Protein AF-A0A8T6EI52-F1 (afdb_monomer)

Secondary structure (DSSP, 8-state):
-HHHHHHHHHHHHHHHHHHHHHHTT-------HHHHHHHHHHHHHHHHHHHHHHTT---PPPPP----

Radius of gyration: 20.1 Å; Cα contacts (8 Å, |Δi|>4): 9; chains: 1; bounding box: 36×40×54 Å

Structure (mmCIF, N/CA/C/O backbone):
data_AF-A0A8T6EI52-F1
#
_entry.id   AF-A0A8T6EI52-F1
#
loop_
_atom_site.group_PDB
_atom_site.id
_atom_site.type_symbol
_atom_site.label_atom_id
_atom_site.label_alt_id
_atom_site.label_comp_id
_atom_site.label_asym_id
_atom_site.label_entity_id
_atom_site.label_seq_id
_atom_site.pdbx_PDB_ins_code
_atom_site.Cartn_x
_atom_site.Cartn_y
_atom_site.Cartn_z
_atom_site.occupancy
_atom_site.B_iso_or_equiv
_atom_site.auth_seq_id
_atom_site.auth_comp_id
_atom_site.auth_asym_id
_atom_site.auth_atom_id
_atom_site.pdbx_PDB_model_num
ATOM 1 N N . MET A 1 1 ? 19.427 -22.372 -4.843 1.00 62.94 1 MET A N 1
ATOM 2 C CA . MET A 1 1 ? 18.824 -22.644 -6.170 1.00 62.94 1 MET A CA 1
ATOM 3 C C . MET A 1 1 ? 17.437 -22.021 -6.339 1.00 62.94 1 MET A C 1
ATOM 5 O O . MET A 1 1 ? 17.206 -21.394 -7.361 1.00 62.94 1 MET A O 1
ATOM 9 N N . GLU A 1 2 ? 16.531 -22.132 -5.361 1.00 69.69 2 GLU A N 1
ATOM 10 C CA . GLU A 1 2 ? 15.153 -21.607 -5.457 1.00 69.69 2 GLU A CA 1
ATOM 11 C C . GLU A 1 2 ? 15.062 -20.070 -5.522 1.00 69.69 2 GLU A C 1
ATOM 13 O O . GLU A 1 2 ? 14.455 -19.525 -6.439 1.00 69.69 2 GLU A O 1
ATOM 18 N N . LYS A 1 3 ? 15.767 -19.353 -4.634 1.00 75.31 3 LYS A N 1
ATOM 19 C CA . LYS A 1 3 ? 15.780 -17.874 -4.616 1.00 75.31 3 LYS A CA 1
ATOM 20 C C . LYS A 1 3 ? 16.239 -17.256 -5.943 1.00 75.31 3 LYS A C 1
ATOM 22 O O . LYS A 1 3 ? 15.658 -16.284 -6.407 1.00 75.31 3 LYS A O 1
ATOM 27 N N . ALA A 1 4 ? 17.240 -17.854 -6.591 1.00 84.56 4 ALA A N 1
ATOM 28 C CA . ALA A 1 4 ? 17.728 -17.394 -7.892 1.00 84.56 4 ALA A CA 1
ATOM 29 C C . ALA A 1 4 ? 16.686 -17.582 -9.012 1.00 84.56 4 ALA A C 1
ATOM 31 O O . ALA A 1 4 ? 16.617 -16.768 -9.931 1.00 84.56 4 ALA A O 1
ATOM 32 N N . ARG A 1 5 ? 15.846 -18.628 -8.927 1.00 86.56 5 ARG A N 1
ATOM 33 C CA . ARG A 1 5 ? 14.725 -18.827 -9.858 1.00 86.56 5 ARG A CA 1
ATOM 34 C C . ARG A 1 5 ? 13.632 -17.782 -9.644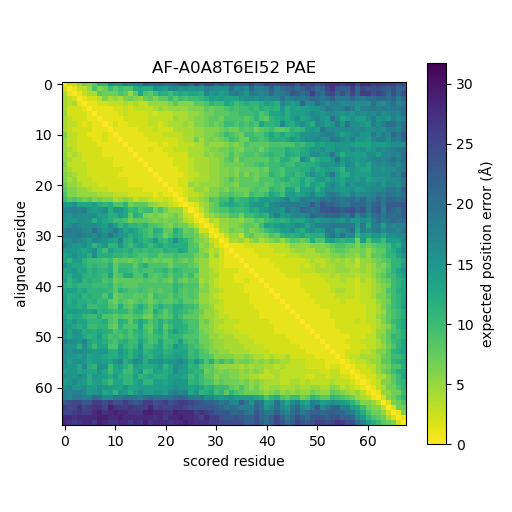 1.00 86.56 5 ARG A C 1
ATOM 36 O O . ARG A 1 5 ? 13.157 -17.235 -10.632 1.00 86.56 5 ARG A O 1
ATOM 43 N N . ALA A 1 6 ? 13.303 -17.459 -8.390 1.00 90.38 6 ALA A N 1
ATOM 44 C CA . ALA A 1 6 ? 12.338 -16.407 -8.069 1.00 90.38 6 ALA A CA 1
ATOM 45 C C . ALA A 1 6 ? 12.791 -15.040 -8.608 1.00 90.38 6 ALA A C 1
ATOM 47 O O . ALA A 1 6 ? 12.043 -14.392 -9.328 1.00 90.38 6 ALA A O 1
ATOM 48 N N . VAL A 1 7 ? 14.051 -14.656 -8.367 1.00 91.12 7 VAL A N 1
ATOM 49 C CA . VAL A 1 7 ? 14.613 -13.396 -8.887 1.00 91.12 7 VAL A CA 1
ATOM 50 C C . VAL A 1 7 ? 14.572 -13.351 -10.417 1.00 91.12 7 VAL A C 1
ATOM 52 O O . VAL A 1 7 ? 14.137 -12.354 -10.988 1.00 91.12 7 VAL A O 1
ATOM 55 N N . LYS A 1 8 ? 14.967 -14.437 -11.100 1.00 93.50 8 LYS A N 1
ATOM 56 C CA . LYS A 1 8 ? 14.903 -14.512 -12.569 1.00 93.50 8 LYS A CA 1
ATOM 57 C C . LYS A 1 8 ? 13.468 -14.358 -13.086 1.00 93.50 8 LYS A C 1
ATOM 59 O O . LYS A 1 8 ? 13.268 -13.667 -14.081 1.00 93.50 8 LYS A O 1
ATOM 64 N N . ALA A 1 9 ? 12.491 -14.979 -12.426 1.00 93.81 9 ALA A N 1
ATOM 65 C CA . ALA A 1 9 ? 11.084 -14.856 -12.795 1.00 93.81 9 ALA A CA 1
ATOM 66 C C . ALA A 1 9 ? 10.586 -13.410 -12.641 1.00 93.81 9 ALA A C 1
ATOM 68 O O . ALA A 1 9 ? 9.973 -12.884 -13.565 1.00 93.81 9 ALA A O 1
ATOM 69 N N . THR A 1 10 ? 10.929 -12.737 -11.538 1.00 94.31 10 THR A N 1
ATOM 70 C CA . THR A 1 10 ? 10.574 -11.326 -11.316 1.00 94.31 10 THR A CA 1
ATOM 71 C C . THR A 1 10 ? 11.189 -10.409 -12.372 1.00 94.31 10 THR A C 1
ATOM 73 O O . THR A 1 10 ? 10.495 -9.563 -12.928 1.00 94.31 10 THR A O 1
ATOM 76 N N . VAL A 1 11 ? 12.474 -10.590 -12.696 1.00 95.81 11 VAL A N 1
ATOM 77 C CA . VAL A 1 11 ? 13.145 -9.796 -13.741 1.00 95.81 11 VAL A CA 1
ATOM 78 C C . VAL A 1 11 ? 12.491 -10.019 -15.103 1.00 95.81 11 VAL A C 1
ATOM 80 O O . VAL A 1 11 ? 12.262 -9.060 -15.835 1.00 95.81 11 VAL A O 1
ATOM 83 N N . HIS A 1 12 ? 12.166 -11.268 -15.442 1.00 95.25 12 HIS A N 1
ATOM 84 C CA . HIS A 1 12 ? 11.490 -11.584 -16.697 1.00 95.25 12 HIS A CA 1
ATOM 85 C C . HIS A 1 12 ? 10.108 -10.923 -16.788 1.00 95.25 12 HIS A C 1
ATOM 87 O O . HIS A 1 12 ? 9.767 -10.372 -17.834 1.00 95.25 12 HIS A O 1
ATOM 93 N N . GLU A 1 13 ? 9.347 -10.922 -15.693 1.00 94.50 13 GLU A N 1
ATOM 94 C CA . GLU A 1 13 ? 8.042 -10.261 -15.629 1.00 94.50 13 GLU A CA 1
ATOM 95 C C . GLU A 1 13 ? 8.162 -8.747 -15.857 1.00 94.50 13 GLU A C 1
ATOM 97 O O . GLU A 1 13 ? 7.437 -8.189 -16.681 1.00 94.50 13 GLU A O 1
ATOM 102 N N . ILE A 1 14 ? 9.136 -8.094 -15.209 1.00 93.12 14 ILE A N 1
ATOM 103 C CA . ILE A 1 14 ? 9.409 -6.660 -15.399 1.00 93.12 14 ILE A CA 1
ATOM 104 C C . ILE A 1 14 ? 9.815 -6.374 -16.849 1.00 93.12 14 ILE A C 1
ATOM 106 O O . ILE A 1 14 ? 9.281 -5.456 -17.468 1.00 93.12 14 ILE A O 1
ATOM 110 N N . ALA A 1 15 ? 10.723 -7.171 -17.419 1.00 95.50 15 ALA A N 1
ATOM 111 C CA . ALA A 1 15 ? 11.173 -6.996 -18.798 1.00 95.50 15 ALA A CA 1
ATOM 112 C C . ALA A 1 15 ? 10.013 -7.119 -19.799 1.00 95.50 15 ALA A C 1
ATOM 114 O O . ALA A 1 15 ? 9.925 -6.335 -20.744 1.00 95.50 15 ALA A O 1
ATOM 115 N N . ARG A 1 16 ? 9.097 -8.068 -19.572 1.00 94.94 16 ARG A N 1
ATOM 116 C CA . ARG A 1 16 ? 7.906 -8.252 -20.407 1.00 94.94 16 ARG A CA 1
ATOM 117 C C . ARG A 1 16 ? 6.947 -7.069 -20.300 1.00 94.94 16 ARG A C 1
ATOM 119 O O . ARG A 1 16 ? 6.419 -6.635 -21.320 1.00 94.94 16 ARG A O 1
ATOM 126 N N . LEU A 1 17 ? 6.746 -6.547 -19.091 1.00 90.56 17 LEU A N 1
ATOM 127 C CA . LEU A 1 17 ? 5.895 -5.384 -18.852 1.00 90.56 17 LEU A CA 1
ATOM 128 C C . LEU A 1 17 ? 6.450 -4.138 -19.552 1.00 90.56 17 LEU A C 1
ATOM 130 O O . LEU A 1 17 ? 5.730 -3.501 -20.313 1.00 90.56 17 LEU A O 1
ATOM 134 N N . VAL A 1 18 ? 7.743 -3.848 -19.379 1.00 88.88 18 VAL A N 1
ATOM 135 C CA . VAL A 1 18 ? 8.404 -2.716 -20.049 1.00 88.88 18 VAL A CA 1
ATOM 136 C C . VAL A 1 18 ? 8.347 -2.869 -21.569 1.00 88.88 18 VAL A C 1
ATOM 138 O O . VAL A 1 18 ? 8.017 -1.916 -22.268 1.00 88.88 18 VAL A O 1
ATOM 141 N N . PHE A 1 19 ? 8.607 -4.069 -22.096 1.00 92.94 19 PHE A N 1
ATOM 142 C CA . PHE A 1 19 ? 8.498 -4.327 -23.531 1.00 92.94 19 PHE A CA 1
ATOM 143 C C . PHE A 1 19 ? 7.082 -4.071 -24.061 1.00 92.94 19 PHE A C 1
ATOM 145 O O . PHE A 1 19 ? 6.936 -3.429 -25.096 1.00 92.94 19 PHE A O 1
ATOM 152 N N . ALA A 1 20 ? 6.044 -4.532 -23.356 1.00 90.12 20 ALA A N 1
ATOM 153 C CA . ALA A 1 20 ? 4.657 -4.286 -23.744 1.00 90.12 20 ALA A CA 1
ATOM 154 C C . ALA A 1 20 ? 4.315 -2.788 -23.715 1.00 90.12 20 ALA A C 1
ATOM 156 O O . ALA A 1 20 ? 3.731 -2.286 -24.670 1.00 90.12 20 ALA A O 1
ATOM 157 N N . MET A 1 21 ? 4.751 -2.061 -22.679 1.00 88.12 21 MET A N 1
ATOM 158 C CA . MET A 1 21 ? 4.556 -0.608 -22.582 1.00 88.12 21 MET A CA 1
ATOM 159 C C . MET A 1 21 ? 5.196 0.140 -23.757 1.00 88.12 21 MET A C 1
ATOM 161 O O . MET A 1 21 ? 4.562 1.015 -24.342 1.00 88.12 21 MET A O 1
ATOM 165 N N . LEU A 1 22 ? 6.426 -0.232 -24.129 1.00 89.12 22 LEU A N 1
ATOM 166 C CA . LEU A 1 22 ? 7.135 0.363 -25.265 1.00 89.12 22 LEU A CA 1
ATOM 167 C C . LEU A 1 22 ? 6.507 -0.015 -26.612 1.00 89.12 22 LEU A C 1
ATOM 169 O O . LEU A 1 22 ? 6.415 0.828 -27.499 1.00 89.12 22 LEU A O 1
ATOM 173 N N . ARG A 1 23 ? 6.083 -1.273 -26.776 1.00 90.75 23 ARG A N 1
ATOM 174 C CA . ARG A 1 23 ? 5.481 -1.780 -28.017 1.00 90.75 23 ARG A CA 1
ATOM 175 C C . ARG A 1 23 ? 4.123 -1.145 -28.290 1.00 90.75 23 ARG A C 1
ATOM 177 O O . ARG A 1 23 ? 3.850 -0.770 -29.425 1.00 90.75 23 ARG A O 1
ATOM 184 N N . ASP A 1 24 ? 3.288 -1.051 -27.261 1.00 86.00 24 ASP A N 1
ATOM 185 C CA . ASP A 1 24 ? 1.897 -0.618 -27.391 1.00 86.00 24 ASP A CA 1
ATOM 186 C C . ASP A 1 24 ? 1.756 0.912 -27.239 1.00 86.00 24 ASP A C 1
ATOM 188 O O . ASP A 1 24 ? 0.648 1.438 -27.296 1.00 86.00 24 ASP A O 1
ATOM 192 N N . GLY A 1 25 ? 2.877 1.633 -27.076 1.00 81.19 25 GLY A N 1
ATOM 193 C CA . GLY A 1 25 ? 2.908 3.095 -26.988 1.00 81.19 25 GLY A CA 1
ATOM 194 C C . GLY A 1 25 ? 2.132 3.632 -25.789 1.00 81.19 25 GLY A C 1
ATOM 195 O O . GLY A 1 25 ? 1.520 4.693 -25.885 1.00 81.19 25 GLY A O 1
ATOM 196 N N . ALA A 1 26 ? 2.112 2.882 -24.683 1.00 73.94 26 ALA A N 1
ATOM 197 C CA . ALA A 1 26 ? 1.388 3.283 -23.488 1.00 73.94 26 ALA A CA 1
ATOM 198 C C . ALA A 1 26 ? 1.949 4.616 -22.980 1.00 73.94 26 ALA A C 1
ATOM 200 O O . ALA A 1 26 ? 3.149 4.725 -22.714 1.00 73.94 26 ALA A O 1
ATOM 201 N N . GLU A 1 27 ? 1.084 5.622 -22.841 1.00 70.56 27 GLU A N 1
ATOM 202 C CA . GLU A 1 27 ? 1.478 6.889 -22.237 1.00 70.56 27 GLU A CA 1
ATOM 203 C C . GLU A 1 27 ? 2.024 6.623 -20.835 1.00 70.56 27 GLU A C 1
ATOM 205 O O . GLU A 1 27 ? 1.402 5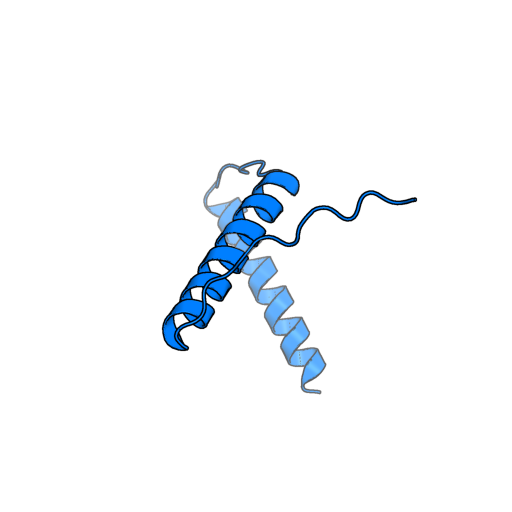.945 -20.009 1.00 70.56 27 GLU A O 1
ATOM 210 N N . TYR A 1 28 ? 3.222 7.142 -20.574 1.00 68.81 28 TYR A N 1
ATOM 211 C CA . TYR A 1 28 ? 3.775 7.144 -19.234 1.00 68.81 28 TYR A CA 1
ATOM 212 C C . TYR A 1 28 ? 2.899 8.055 -18.374 1.00 68.81 28 TYR A C 1
ATOM 214 O O . TYR A 1 28 ? 2.997 9.278 -18.440 1.00 68.81 28 TYR A O 1
ATOM 222 N N . VAL A 1 29 ? 2.007 7.455 -17.589 1.00 71.12 29 VAL A N 1
ATOM 223 C CA . VAL A 1 29 ? 1.246 8.190 -16.582 1.00 71.12 29 VAL A CA 1
ATOM 224 C C . VAL A 1 29 ? 2.214 8.485 -15.450 1.00 71.12 29 VAL A C 1
ATOM 226 O O . VAL A 1 29 ? 2.562 7.588 -14.679 1.00 71.12 29 VAL A O 1
ATOM 229 N N . GLU A 1 30 ? 2.660 9.735 -15.368 1.00 67.88 30 GLU A N 1
ATOM 230 C CA . GLU A 1 30 ? 3.450 10.239 -14.251 1.00 67.88 30 GLU A CA 1
ATOM 231 C C . GLU A 1 30 ? 2.562 10.268 -13.003 1.00 67.88 30 GLU A C 1
ATOM 233 O O . GLU A 1 30 ? 1.963 11.274 -12.640 1.00 67.88 30 GLU A O 1
ATOM 238 N N . ARG A 1 31 ? 2.403 9.100 -12.381 1.00 72.31 31 ARG A N 1
ATOM 239 C CA . ARG A 1 31 ? 1.808 8.984 -11.060 1.00 72.31 31 ARG A CA 1
ATOM 240 C C . ARG A 1 31 ? 2.916 9.254 -10.063 1.00 72.31 31 ARG A C 1
ATOM 242 O O . ARG A 1 31 ? 3.903 8.516 -10.020 1.00 72.31 31 ARG A O 1
ATOM 249 N N . SER A 1 32 ? 2.751 10.305 -9.278 1.00 80.69 32 SER A N 1
ATOM 250 C CA . SER A 1 32 ? 3.691 10.610 -8.209 1.00 80.69 32 SER A CA 1
ATOM 251 C C . SER A 1 32 ? 3.690 9.485 -7.169 1.00 80.69 32 SER A C 1
ATOM 253 O O . SER A 1 32 ? 2.698 8.767 -6.976 1.00 80.69 32 SER A O 1
ATOM 255 N N . ILE A 1 33 ? 4.821 9.312 -6.490 1.00 80.25 33 ILE A N 1
ATOM 256 C CA . ILE A 1 33 ? 4.949 8.320 -5.417 1.00 80.25 33 ILE A CA 1
ATOM 257 C C . ILE A 1 33 ? 3.945 8.647 -4.304 1.00 80.25 33 ILE A C 1
ATOM 259 O O . ILE A 1 33 ? 3.293 7.754 -3.768 1.00 80.25 33 ILE A O 1
ATOM 263 N N . GLU A 1 34 ? 3.739 9.932 -4.032 1.00 84.06 34 GLU A N 1
ATOM 264 C CA . GLU A 1 34 ? 2.821 10.448 -3.024 1.00 84.06 34 GLU A CA 1
ATOM 265 C C . GLU A 1 34 ? 1.364 10.047 -3.298 1.00 84.06 34 GLU A C 1
ATOM 267 O O . GLU A 1 34 ? 0.620 9.712 -2.373 1.00 84.06 34 GLU A O 1
ATOM 272 N N . GLU A 1 35 ? 0.924 10.063 -4.558 1.00 84.69 35 GLU A N 1
ATOM 273 C CA . GLU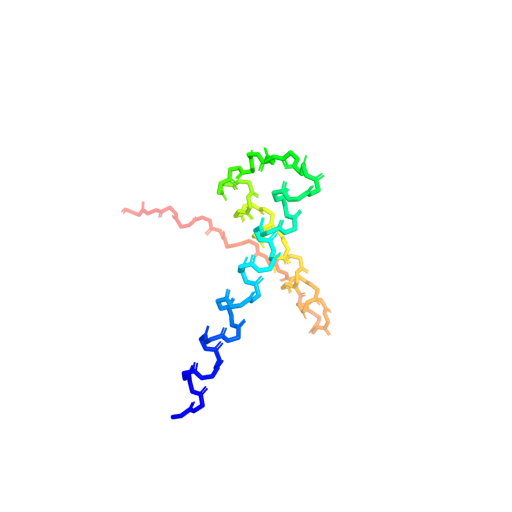 A 1 35 ? -0.419 9.610 -4.944 1.00 84.69 35 GLU A CA 1
ATOM 274 C C . GLU A 1 35 ? -0.587 8.105 -4.744 1.00 84.69 35 GLU A C 1
ATOM 276 O O . GLU A 1 35 ? -1.601 7.656 -4.200 1.00 84.69 35 GLU A O 1
ATOM 281 N N . PHE A 1 36 ? 0.425 7.324 -5.129 1.00 86.56 36 PHE A N 1
ATOM 282 C CA . PHE A 1 36 ? 0.427 5.883 -4.904 1.00 86.56 36 PHE A CA 1
ATOM 283 C C . PHE A 1 36 ? 0.363 5.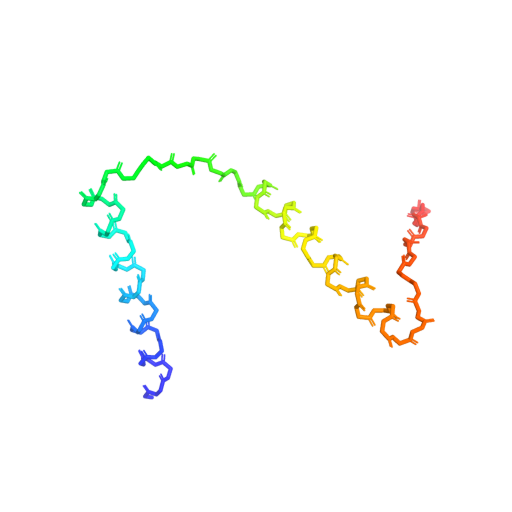547 -3.410 1.00 86.56 36 PHE A C 1
ATOM 285 O O . PHE A 1 36 ? -0.438 4.705 -2.996 1.00 86.56 36 PHE A O 1
ATOM 292 N N . GLU A 1 37 ? 1.164 6.224 -2.588 1.00 88.88 37 GLU A N 1
ATOM 293 C CA . GLU A 1 37 ? 1.176 6.027 -1.141 1.00 88.88 37 GLU A CA 1
ATOM 294 C C . GLU A 1 37 ? -0.172 6.377 -0.508 1.00 88.88 37 GLU A C 1
ATOM 296 O O . GLU A 1 37 ? -0.677 5.612 0.318 1.00 88.88 37 GLU A O 1
ATOM 301 N N . LYS A 1 38 ? -0.812 7.474 -0.933 1.00 89.81 38 LYS A N 1
ATOM 302 C CA . LYS A 1 38 ? -2.158 7.846 -0.470 1.00 89.81 38 LYS A CA 1
ATOM 303 C C . LYS A 1 38 ? -3.189 6.769 -0.795 1.00 89.81 38 LYS A C 1
ATOM 305 O O . LYS A 1 38 ? -3.913 6.335 0.103 1.00 89.81 38 LYS A O 1
ATOM 310 N N . GLU A 1 39 ? -3.250 6.306 -2.045 1.00 90.75 39 GLU A N 1
ATOM 311 C CA . GLU A 1 39 ? -4.169 5.231 -2.446 1.00 90.75 39 GLU A CA 1
ATOM 312 C C . GLU A 1 39 ? -3.898 3.939 -1.665 1.00 90.75 39 GLU A C 1
ATOM 314 O O . GLU A 1 39 ? -4.825 3.267 -1.202 1.00 90.75 39 GLU A O 1
ATOM 319 N N . TYR A 1 40 ? -2.624 3.583 -1.505 1.00 92.19 40 TYR A N 1
ATOM 320 C CA . TYR A 1 40 ? -2.212 2.402 -0.760 1.00 92.19 40 TYR A CA 1
ATOM 321 C C . TYR A 1 40 ? -2.661 2.477 0.703 1.00 92.19 40 TYR A C 1
ATOM 323 O O . TYR A 1 40 ? -3.268 1.529 1.213 1.00 92.19 40 TYR A O 1
ATOM 331 N N . LEU A 1 41 ? -2.436 3.614 1.366 1.00 92.81 41 LEU A N 1
ATOM 332 C CA . LEU A 1 41 ? -2.877 3.848 2.740 1.00 92.81 41 LEU A CA 1
ATOM 333 C C . LEU A 1 41 ? -4.400 3.764 2.862 1.00 92.81 41 LEU A C 1
ATOM 335 O O . LEU A 1 41 ? -4.898 3.093 3.768 1.00 92.81 41 LEU A O 1
ATOM 339 N N . GLN A 1 42 ? -5.149 4.358 1.931 1.00 93.81 42 GLN A N 1
ATOM 340 C CA . GLN A 1 42 ? -6.612 4.267 1.911 1.00 93.81 42 GLN A CA 1
ATOM 341 C C . GLN A 1 42 ? -7.095 2.818 1.777 1.00 93.81 42 GLN A C 1
ATOM 343 O O . GLN A 1 42 ? -7.947 2.374 2.551 1.00 93.81 42 GLN A O 1
ATOM 348 N N . ARG A 1 43 ? -6.520 2.044 0.845 1.00 95.31 43 ARG A N 1
ATOM 349 C CA . ARG A 1 43 ? -6.848 0.617 0.665 1.00 95.31 43 ARG A CA 1
ATOM 350 C C . ARG A 1 43 ? -6.540 -0.187 1.922 1.00 95.31 43 ARG A C 1
ATOM 352 O O . ARG A 1 43 ? -7.351 -1.020 2.334 1.00 95.31 43 ARG A O 1
ATOM 359 N N . LYS A 1 44 ? -5.396 0.084 2.553 1.00 94.62 44 LYS A N 1
ATOM 360 C CA . LYS A 1 44 ? -4.978 -0.560 3.800 1.00 94.62 44 LYS A CA 1
ATOM 361 C C . LYS A 1 44 ? -5.951 -0.251 4.940 1.00 94.62 44 LYS A C 1
ATOM 363 O O . LYS A 1 44 ? -6.401 -1.175 5.612 1.00 94.62 44 LYS A O 1
ATOM 368 N N . LEU A 1 45 ? -6.341 1.012 5.117 1.00 94.50 45 LEU A N 1
ATOM 369 C CA . LEU A 1 45 ? -7.322 1.420 6.129 1.00 94.50 45 LEU A CA 1
ATOM 370 C C . LEU A 1 45 ? -8.693 0.780 5.888 1.00 94.50 45 LEU A C 1
ATOM 372 O O . LEU A 1 45 ? -9.294 0.252 6.821 1.00 94.50 45 LEU A O 1
ATOM 376 N N . ALA A 1 46 ? -9.170 0.758 4.642 1.00 94.62 46 ALA A N 1
ATOM 377 C CA . ALA A 1 46 ? -10.434 0.114 4.289 1.00 94.62 46 ALA A CA 1
ATOM 378 C C . ALA A 1 46 ? -10.407 -1.402 4.541 1.00 94.62 46 ALA A C 1
ATOM 380 O O . ALA A 1 46 ? -11.410 -1.992 4.943 1.00 94.62 46 ALA A O 1
ATOM 381 N N . HIS A 1 47 ? -9.267 -2.056 4.310 1.00 95.94 47 HIS A N 1
ATOM 382 C CA . HIS A 1 47 ? -9.084 -3.463 4.654 1.00 95.94 47 HIS A CA 1
ATOM 383 C C . HIS A 1 47 ? -9.168 -3.689 6.168 1.00 95.94 47 HIS A 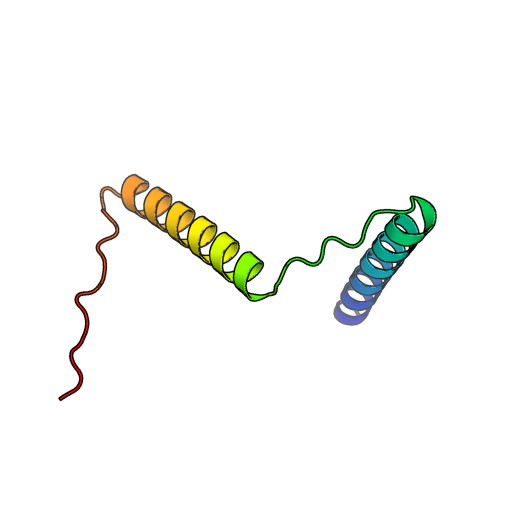C 1
ATOM 385 O O . HIS A 1 47 ? -9.981 -4.497 6.610 1.00 95.94 47 HIS A O 1
ATOM 391 N N . ILE A 1 48 ? -8.416 -2.915 6.955 1.00 95.00 48 ILE A N 1
ATOM 392 C CA . ILE A 1 48 ? -8.410 -3.015 8.422 1.00 95.00 48 ILE A CA 1
ATOM 393 C C . ILE A 1 48 ? -9.803 -2.741 8.994 1.00 95.00 48 ILE A C 1
ATOM 395 O O . ILE A 1 48 ? -10.276 -3.489 9.842 1.00 95.00 48 ILE A O 1
ATOM 399 N N . ARG A 1 49 ? -10.503 -1.715 8.500 1.00 94.25 49 ARG A N 1
ATOM 400 C CA . ARG A 1 49 ? -11.867 -1.395 8.939 1.00 94.25 49 ARG 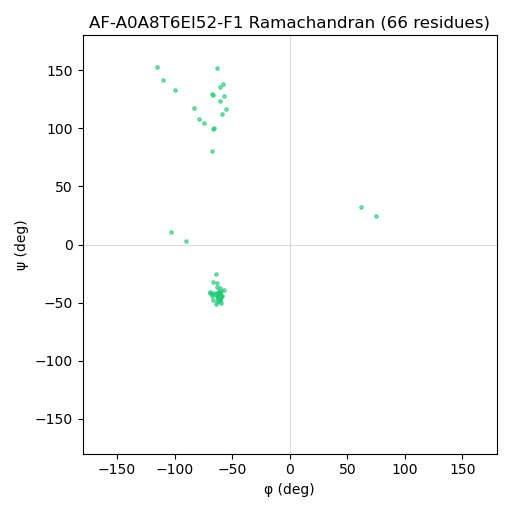A CA 1
ATOM 401 C C . ARG A 1 49 ? -12.842 -2.543 8.673 1.00 94.25 49 ARG A C 1
ATOM 403 O O . ARG A 1 49 ? -13.655 -2.855 9.535 1.00 94.25 49 ARG A O 1
ATOM 410 N N . ARG A 1 50 ? -12.747 -3.201 7.510 1.00 95.56 50 ARG A N 1
ATOM 411 C CA . ARG A 1 50 ? -13.561 -4.391 7.205 1.00 95.56 50 ARG A CA 1
ATOM 412 C C . ARG A 1 50 ? -13.251 -5.552 8.147 1.00 95.56 50 ARG A C 1
ATOM 414 O O . ARG A 1 50 ? -14.175 -6.219 8.599 1.00 95.56 50 ARG A O 1
ATOM 421 N N . GLN A 1 51 ? -11.975 -5.778 8.454 1.00 95.31 51 GLN A N 1
ATOM 422 C CA . GLN A 1 51 ? -11.561 -6.817 9.401 1.00 95.31 51 GLN A CA 1
ATOM 423 C C . GLN A 1 51 ? -12.051 -6.528 10.822 1.00 95.31 51 GLN A C 1
ATOM 425 O O . GLN A 1 51 ? -12.559 -7.433 11.473 1.00 95.31 51 GLN A O 1
ATOM 430 N N . ALA A 1 52 ? -11.957 -5.276 11.278 1.00 95.06 52 ALA A N 1
ATOM 431 C CA . ALA A 1 52 ? -12.469 -4.856 12.579 1.00 95.06 52 ALA A CA 1
ATOM 432 C C . ALA A 1 52 ? -13.986 -5.086 12.676 1.00 95.06 52 ALA A C 1
ATOM 434 O O . ALA A 1 52 ? -14.455 -5.729 13.613 1.00 95.06 52 ALA A O 1
ATOM 435 N N . HIS A 1 53 ? -14.745 -4.674 11.657 1.00 94.94 53 HIS A N 1
ATOM 436 C CA . HIS A 1 53 ? -16.196 -4.859 11.645 1.00 94.94 53 HIS A CA 1
ATOM 437 C C . HIS A 1 53 ? -16.597 -6.344 11.658 1.00 94.94 53 HIS A C 1
ATOM 439 O O . HIS A 1 53 ? -17.602 -6.712 12.261 1.00 94.94 53 HIS A O 1
ATOM 445 N N . ALA A 1 54 ? -15.805 -7.221 11.032 1.00 95.81 54 ALA A N 1
ATOM 446 C CA . ALA A 1 54 ? -16.054 -8.663 11.047 1.00 95.81 54 ALA A CA 1
ATOM 447 C C . ALA A 1 54 ? -15.949 -9.286 12.452 1.00 95.81 54 ALA A C 1
ATOM 449 O O . ALA A 1 54 ? -16.575 -10.312 12.704 1.00 95.81 54 ALA A O 1
ATOM 450 N N . ILE A 1 55 ? -15.191 -8.666 13.362 1.00 95.62 55 ILE A N 1
ATOM 451 C CA . ILE A 1 55 ? -15.034 -9.111 14.755 1.00 95.62 55 ILE A CA 1
ATOM 452 C C . ILE A 1 55 ? -15.844 -8.263 15.751 1.00 95.62 55 ILE A C 1
ATOM 454 O O . ILE A 1 55 ? -15.661 -8.400 16.957 1.00 95.62 55 ILE A O 1
ATOM 458 N N . GLY A 1 56 ? -16.739 -7.393 15.266 1.00 94.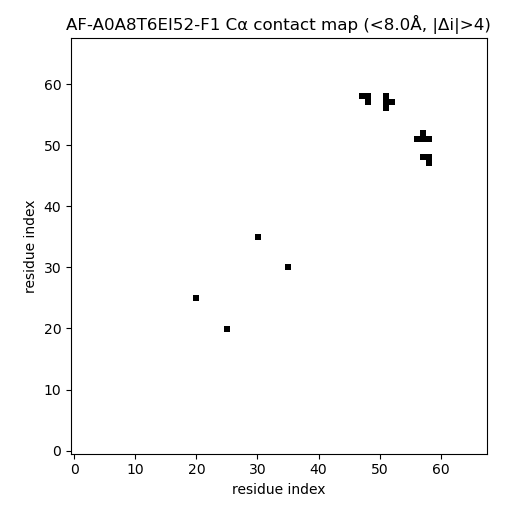50 56 GLY A N 1
ATOM 459 C CA . GLY A 1 56 ? -17.561 -6.523 16.115 1.00 94.50 56 GLY A CA 1
ATOM 460 C C . GLY A 1 56 ? -16.798 -5.344 16.727 1.00 94.50 56 GLY A C 1
ATOM 461 O O . GLY A 1 56 ? -17.191 -4.838 17.776 1.00 94.50 56 GLY A O 1
ATOM 462 N N . CYS A 1 57 ? -15.699 -4.916 16.103 1.00 93.50 57 CYS A N 1
ATOM 463 C CA . CYS A 1 57 ? -14.910 -3.762 16.526 1.00 93.50 57 CYS A CA 1
ATOM 464 C C . CYS A 1 57 ? -14.948 -2.644 15.477 1.00 93.50 57 CYS A C 1
ATOM 466 O O . CYS A 1 57 ? -15.030 -2.901 14.278 1.00 93.50 57 CYS A O 1
ATOM 468 N N . ASP A 1 58 ? -14.774 -1.401 15.922 1.00 92.12 58 ASP A N 1
ATOM 469 C CA . ASP A 1 58 ? -14.608 -0.245 15.042 1.00 92.12 58 ASP A CA 1
ATOM 470 C C . ASP A 1 58 ? -13.181 0.308 15.107 1.00 92.12 58 ASP A C 1
ATOM 472 O O . ASP A 1 58 ? -12.547 0.356 16.163 1.00 92.12 58 ASP A O 1
ATOM 476 N N . LEU A 1 59 ? -12.661 0.736 13.953 1.00 90.62 59 LEU A N 1
ATOM 477 C CA . LEU A 1 59 ? -11.354 1.383 13.864 1.00 90.62 59 LEU A CA 1
ATOM 478 C C . LEU A 1 59 ? -11.479 2.848 14.297 1.00 90.62 59 LEU A C 1
ATOM 480 O O . LEU A 1 59 ? -12.022 3.668 13.555 1.00 90.62 59 LEU A O 1
ATOM 484 N N . VAL A 1 60 ? -10.943 3.175 15.473 1.00 90.62 60 VAL A N 1
ATOM 485 C CA . VAL A 1 60 ? -10.952 4.536 16.028 1.00 90.62 60 VAL A CA 1
ATOM 486 C C . VAL A 1 60 ? -9.595 5.210 15.780 1.00 90.62 60 VAL A C 1
ATOM 488 O O . VAL A 1 60 ? -8.560 4.586 16.036 1.00 90.62 60 VAL A O 1
ATOM 491 N N . PRO A 1 61 ? -9.551 6.462 15.283 1.00 85.19 61 PRO A N 1
ATOM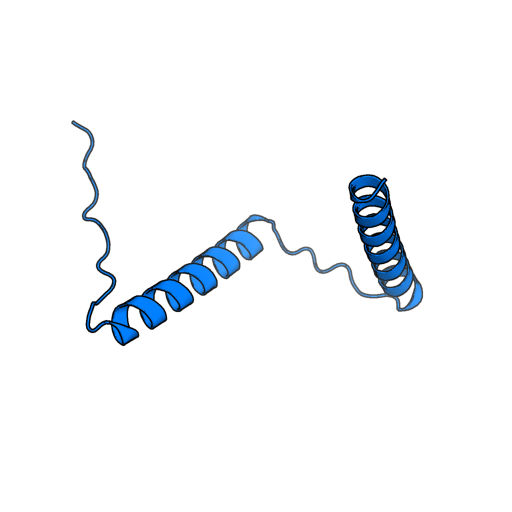 492 C CA . PRO A 1 61 ? -8.308 7.216 15.177 1.00 85.19 61 PRO A CA 1
ATOM 493 C C . PRO A 1 61 ? -7.648 7.366 16.547 1.00 85.19 61 PRO A C 1
ATOM 495 O O . PRO A 1 61 ? -8.319 7.633 17.546 1.00 85.19 61 PRO A O 1
ATOM 498 N N . ARG A 1 62 ? -6.324 7.211 16.600 1.00 85.88 62 ARG A N 1
ATOM 499 C CA . ARG A 1 62 ? -5.576 7.515 17.821 1.00 85.88 62 ARG A CA 1
ATOM 500 C C . ARG A 1 62 ? -5.647 9.032 18.061 1.00 85.88 62 ARG A C 1
ATOM 502 O O . ARG A 1 62 ? -5.339 9.767 17.124 1.00 85.88 62 ARG A O 1
ATOM 509 N N . PRO A 1 63 ? -6.013 9.502 19.268 1.00 81.12 63 PRO A N 1
ATOM 510 C CA . PRO A 1 63 ? -5.929 10.921 19.593 1.00 81.12 63 PRO A CA 1
ATOM 511 C C . PRO A 1 63 ? -4.474 11.383 19.468 1.00 81.12 63 PRO A C 1
ATOM 513 O O . PRO A 1 63 ? -3.558 10.669 19.885 1.00 81.12 63 PRO A O 1
ATOM 516 N N . GLU A 1 64 ? -4.266 12.540 18.841 1.00 68.69 64 GLU A N 1
ATOM 517 C CA . GLU A 1 64 ? -2.940 13.114 18.620 1.00 68.69 64 GLU A CA 1
ATOM 518 C C . GLU A 1 64 ? -2.211 13.256 19.961 1.00 68.69 64 GLU A C 1
ATOM 520 O O . GLU A 1 64 ? -2.651 13.964 20.866 1.00 68.69 64 GLU A O 1
ATOM 525 N N . LEU A 1 65 ? -1.097 12.536 20.105 1.00 65.81 65 LEU A N 1
ATOM 526 C CA . LEU A 1 65 ? -0.142 12.777 21.177 1.00 65.81 65 LEU A CA 1
ATOM 527 C C . L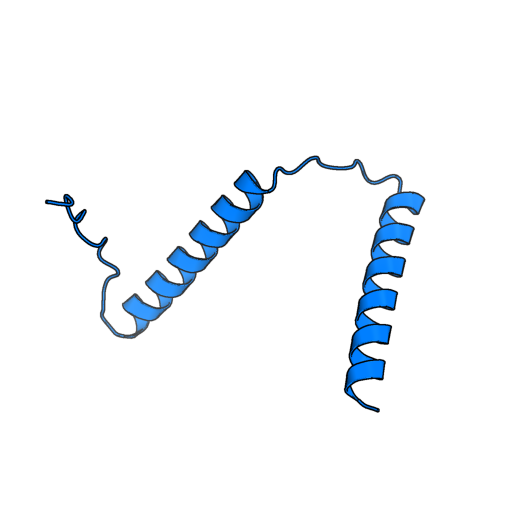EU A 1 65 ? 0.479 14.144 20.903 1.00 65.81 65 LEU A C 1
ATOM 529 O O . LEU A 1 65 ? 1.369 14.248 20.063 1.00 65.81 65 LEU A O 1
ATOM 533 N N . VAL A 1 66 ? -0.008 15.177 21.590 1.00 65.69 66 VAL A N 1
ATOM 534 C CA . VAL A 1 66 ? 0.713 16.444 21.731 1.00 65.69 66 VAL A CA 1
ATOM 535 C C . VAL A 1 66 ? 2.045 16.098 22.408 1.00 65.69 66 VAL A C 1
ATOM 537 O O . VAL A 1 66 ? 2.018 15.625 23.549 1.00 65.69 66 VAL A O 1
ATOM 540 N N . PRO A 1 67 ? 3.198 16.224 21.726 1.00 63.88 67 PRO A N 1
ATOM 541 C CA . PRO A 1 67 ? 4.478 16.000 22.377 1.00 63.88 67 PRO A CA 1
ATOM 542 C C . PRO A 1 67 ? 4.682 17.105 23.423 1.00 63.88 67 PRO A C 1
ATOM 544 O O . PRO A 1 67 ? 4.477 18.282 23.123 1.00 63.88 67 PRO A O 1
ATOM 547 N N . ALA A 1 68 ? 5.003 16.693 24.651 1.00 53.41 68 ALA A N 1
ATOM 548 C CA . ALA A 1 68 ? 5.409 17.574 25.745 1.00 53.41 68 ALA A CA 1
ATOM 549 C C . ALA A 1 68 ? 6.794 18.185 25.492 1.00 53.41 68 ALA A C 1
ATOM 551 O O . ALA A 1 68 ? 7.616 17.512 24.825 1.00 53.41 68 ALA A O 1
#

Foldseek 3Di:
DVVVVVVVVVVVVVVVVVVCCVVVVPPDPPDDPVNVVVVVVVVVVVVVQVVQVVVVHGDDDDPDDPDD

Sequence (68 aa):
MEKARAVKATVHEIARLVFAMLRDGAEYVERSIEEFEKEYLQRKLAHIRRQAHAIGCDLVPRPELVPA

pLDDT: mean 86.26, std 10.46, range [53.41, 95.94]

Mean predicted aligned error: 9.8 Å

Solvent-accessible surface area (backbone atoms only — not comparable to full-atom values): 4233 Å² total; per-residue (Å²): 116,67,69,63,50,53,52,52,51,54,52,50,52,52,53,51,50,53,49,49,39,66,73,71,64,55,77,83,76,87,71,52,70,68,58,52,51,52,52,50,50,52,54,52,50,55,50,52,41,52,55,30,50,75,73,78,40,80,80,72,82,79,78,82,79,77,83,130